Protein AF-A0A1I5IYQ0-F1 (afdb_monomer_lite)

Foldseek 3Di:
DDDDDDVVVVVVVVVVVVVVVVVVVCCVVVVDDPVNVVVVVVVVVVVVVVVVVVDDPPPDPPDPPPDDDD

Structure (mmCIF, N/CA/C/O backbone):
data_AF-A0A1I5IYQ0-F1
#
_entry.id   AF-A0A1I5IYQ0-F1
#
loop_
_atom_site.group_PDB
_atom_site.id
_atom_site.type_symbol
_atom_site.label_atom_id
_atom_site.label_alt_id
_atom_site.label_comp_id
_atom_site.label_asym_id
_atom_site.label_entity_id
_atom_site.label_seq_id
_atom_site.pdbx_PDB_ins_code
_atom_site.Cartn_x
_atom_site.Cartn_y
_atom_site.Cartn_z
_atom_site.occupancy
_atom_site.B_iso_or_equiv
_atom_site.auth_seq_id
_atom_site.auth_comp_id
_atom_site.auth_asym_id
_atom_site.auth_atom_id
_atom_site.pdbx_PDB_model_num
ATOM 1 N N . MET A 1 1 ? 6.981 -22.461 -38.607 1.00 50.16 1 MET A N 1
ATOM 2 C CA . MET A 1 1 ? 7.100 -21.065 -38.129 1.00 50.16 1 MET A CA 1
ATOM 3 C C . MET A 1 1 ? 7.203 -21.099 -36.612 1.00 50.16 1 MET A C 1
ATOM 5 O O . MET A 1 1 ? 6.253 -21.521 -35.971 1.00 50.16 1 MET A O 1
ATOM 9 N N . GLY A 1 2 ? 8.374 -20.800 -36.045 1.00 62.91 2 GLY A N 1
ATOM 10 C CA . GLY A 1 2 ? 8.604 -20.871 -34.598 1.00 62.91 2 GLY A CA 1
ATOM 11 C C . GLY A 1 2 ? 8.429 -19.502 -33.951 1.00 62.91 2 GLY A C 1
ATOM 12 O O . GLY A 1 2 ? 9.140 -18.566 -34.308 1.00 6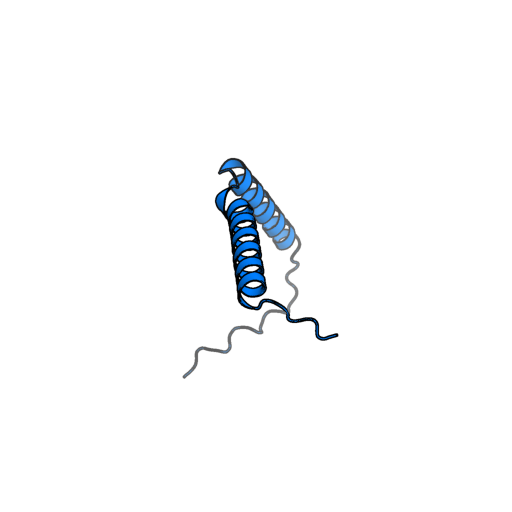2.91 2 GLY A O 1
ATOM 13 N N . ASN A 1 3 ? 7.500 -19.380 -33.004 1.00 76.25 3 ASN A N 1
ATOM 14 C CA . ASN A 1 3 ? 7.310 -18.156 -32.229 1.00 76.25 3 ASN A CA 1
ATOM 15 C C . ASN A 1 3 ? 8.440 -18.026 -31.199 1.00 76.25 3 ASN A C 1
ATOM 17 O O . ASN A 1 3 ? 8.349 -18.551 -30.090 1.00 76.25 3 ASN A O 1
ATOM 21 N N . VAL A 1 4 ? 9.528 -17.349 -31.568 1.00 80.38 4 VAL A N 1
ATOM 22 C CA . VAL A 1 4 ? 10.630 -17.057 -30.643 1.00 80.38 4 VAL A CA 1
ATOM 23 C C . VAL A 1 4 ? 10.187 -15.941 -29.698 1.00 80.38 4 VAL A C 1
ATOM 25 O O . VAL A 1 4 ? 10.137 -14.769 -30.068 1.00 80.38 4 VAL A O 1
ATOM 28 N N . ILE A 1 5 ? 9.849 -16.301 -28.461 1.00 80.69 5 ILE A N 1
ATOM 29 C CA . ILE A 1 5 ? 9.461 -15.330 -27.434 1.00 80.69 5 ILE A CA 1
ATOM 30 C C . ILE A 1 5 ? 10.717 -14.745 -26.788 1.00 80.69 5 ILE A C 1
ATOM 32 O O . ILE A 1 5 ? 11.573 -15.459 -26.263 1.00 80.69 5 ILE A O 1
ATOM 36 N N . ASN A 1 6 ? 10.807 -13.415 -26.758 1.00 88.31 6 ASN A N 1
ATOM 37 C CA . ASN A 1 6 ? 11.909 -12.727 -26.101 1.00 88.31 6 ASN A CA 1
ATOM 38 C C . ASN A 1 6 ? 11.740 -12.735 -24.569 1.00 88.31 6 ASN A C 1
ATOM 40 O O . ASN A 1 6 ? 11.052 -11.896 -23.977 1.00 88.31 6 ASN A O 1
ATOM 44 N N . LEU A 1 7 ? 12.444 -13.651 -23.902 1.00 89.75 7 LEU A N 1
ATOM 45 C CA . LEU A 1 7 ? 12.409 -13.803 -22.443 1.00 89.75 7 LEU A CA 1
ATOM 46 C C . LEU A 1 7 ? 12.924 -12.572 -21.675 1.00 89.75 7 LEU A C 1
ATOM 48 O O . LEU A 1 7 ? 12.565 -12.375 -20.511 1.0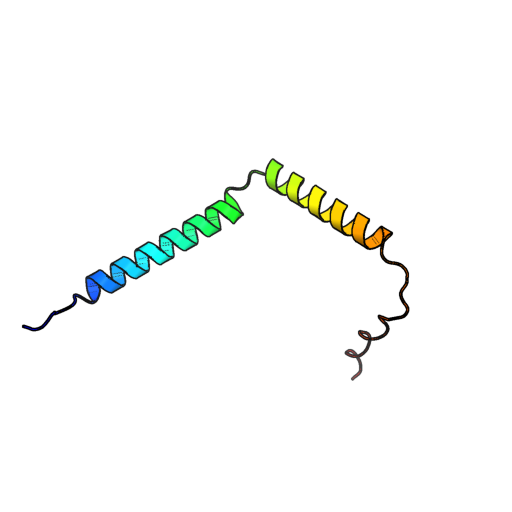0 89.75 7 LEU A O 1
ATOM 52 N N . ARG A 1 8 ? 13.761 -11.719 -22.281 1.00 92.31 8 ARG A N 1
ATOM 53 C CA . ARG A 1 8 ? 14.207 -10.460 -21.653 1.00 92.31 8 ARG A CA 1
ATOM 54 C C . ARG A 1 8 ? 13.049 -9.471 -21.554 1.00 92.31 8 ARG A C 1
ATOM 56 O O . ARG A 1 8 ? 12.865 -8.858 -20.503 1.00 92.31 8 ARG A O 1
ATOM 63 N N . GLN A 1 9 ? 12.263 -9.335 -22.621 1.00 89.81 9 GLN A N 1
ATOM 64 C CA . GLN A 1 9 ? 11.079 -8.473 -22.624 1.00 89.81 9 GLN A CA 1
ATOM 65 C C . GLN A 1 9 ? 10.019 -8.995 -21.650 1.00 89.81 9 GLN A C 1
ATOM 67 O O . GLN A 1 9 ? 9.515 -8.217 -20.840 1.00 89.81 9 GLN A O 1
ATOM 72 N N . ALA A 1 10 ? 9.772 -10.309 -21.637 1.00 90.19 10 ALA A N 1
ATOM 73 C CA . ALA A 1 10 ? 8.839 -10.934 -20.700 1.00 90.19 10 ALA A CA 1
ATOM 74 C C . ALA A 1 10 ? 9.235 -10.703 -19.229 1.00 90.19 10 ALA A C 1
ATOM 76 O O . ALA A 1 10 ? 8.404 -10.302 -18.414 1.00 90.19 10 ALA A O 1
ATOM 77 N N . ARG A 1 11 ? 10.520 -10.873 -18.881 1.00 93.56 11 ARG A N 1
ATOM 78 C CA . ARG A 1 11 ? 11.025 -10.578 -17.526 1.00 93.56 11 ARG A CA 1
ATOM 79 C C . ARG A 1 11 ? 10.872 -9.103 -17.155 1.00 93.56 11 ARG A C 1
ATOM 81 O O . ARG A 1 11 ? 10.465 -8.792 -16.039 1.00 93.56 11 ARG A O 1
ATOM 88 N N . LYS A 1 12 ? 11.147 -8.189 -18.089 1.00 93.00 12 LYS A N 1
ATOM 89 C CA . LYS A 1 12 ? 10.983 -6.744 -17.868 1.00 93.00 12 LYS A CA 1
ATOM 90 C C . LYS A 1 12 ? 9.517 -6.365 -17.645 1.00 93.00 12 LYS A C 1
ATOM 92 O O . LYS A 1 12 ? 9.244 -5.529 -16.788 1.00 93.00 12 LYS A O 1
ATOM 97 N N . ALA A 1 13 ? 8.594 -6.977 -18.385 1.00 92.00 13 ALA A N 1
ATOM 98 C CA . ALA A 1 13 ? 7.161 -6.786 -18.189 1.00 92.00 13 ALA A CA 1
ATOM 99 C C . ALA A 1 13 ? 6.730 -7.259 -16.792 1.00 92.00 13 ALA A C 1
ATOM 101 O O . ALA A 1 13 ? 6.157 -6.469 -16.047 1.00 92.00 13 ALA A O 1
ATOM 102 N N . LYS A 1 14 ? 7.119 -8.477 -16.382 1.00 91.19 14 LYS A N 1
ATOM 103 C CA . LYS A 1 14 ? 6.850 -8.988 -15.025 1.00 91.19 14 LYS A CA 1
ATOM 104 C C . LYS A 1 14 ? 7.366 -8.040 -13.938 1.00 91.19 14 LYS A C 1
ATOM 106 O O . LYS A 1 14 ? 6.591 -7.601 -13.092 1.00 91.19 14 LYS A O 1
ATOM 111 N N . ALA A 1 15 ? 8.626 -7.615 -14.030 1.00 93.81 15 ALA A N 1
ATOM 112 C CA . ALA A 1 15 ? 9.220 -6.697 -13.058 1.00 93.81 15 ALA A CA 1
ATOM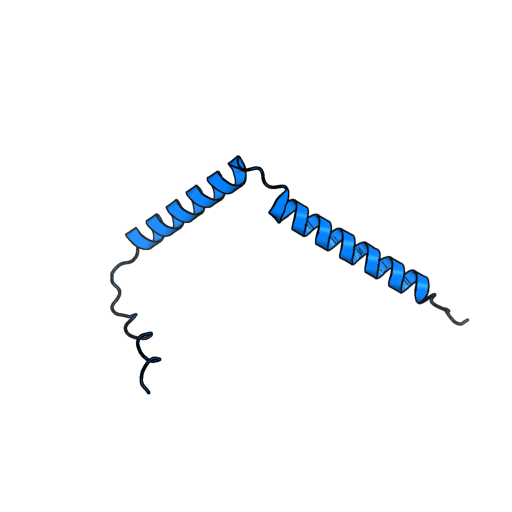 113 C C . ALA A 1 15 ? 8.497 -5.337 -12.972 1.00 93.81 15 ALA A C 1
ATOM 115 O O . ALA A 1 15 ? 8.452 -4.734 -11.902 1.00 93.81 15 ALA A O 1
ATOM 116 N N . ARG A 1 16 ? 7.934 -4.831 -14.079 1.00 92.81 16 ARG A N 1
ATOM 117 C CA . ARG A 1 16 ? 7.110 -3.608 -14.065 1.00 92.81 16 ARG A CA 1
ATOM 118 C C . ARG A 1 16 ? 5.788 -3.840 -13.340 1.00 92.81 16 ARG A C 1
ATOM 120 O O . ARG A 1 16 ? 5.485 -3.094 -12.417 1.00 92.81 16 ARG A O 1
ATOM 127 N N . THR A 1 17 ? 5.079 -4.918 -13.675 1.00 92.38 17 THR A N 1
ATOM 128 C CA . THR A 1 17 ? 3.794 -5.243 -13.033 1.00 92.38 17 THR A CA 1
ATOM 129 C C . THR A 1 17 ? 3.932 -5.468 -11.526 1.00 92.38 17 THR A C 1
ATOM 131 O O . THR A 1 17 ? 3.102 -5.015 -10.747 1.00 92.38 17 THR A O 1
ATOM 134 N N . GLU A 1 18 ? 5.011 -6.112 -11.077 1.00 91.69 18 GLU A N 1
ATOM 135 C CA . GLU A 1 18 ? 5.279 -6.297 -9.647 1.00 91.69 18 GLU A CA 1
ATOM 136 C C . GLU A 1 18 ? 5.544 -4.970 -8.931 1.00 91.69 18 GLU A C 1
ATOM 138 O O . GLU A 1 18 ? 5.081 -4.771 -7.807 1.00 91.69 18 GLU A O 1
ATOM 143 N N . LYS A 1 19 ? 6.270 -4.045 -9.571 1.00 89.75 19 LYS A N 1
ATOM 144 C CA . LYS A 1 19 ? 6.504 -2.702 -9.022 1.00 89.75 19 LYS A CA 1
ATOM 145 C C . L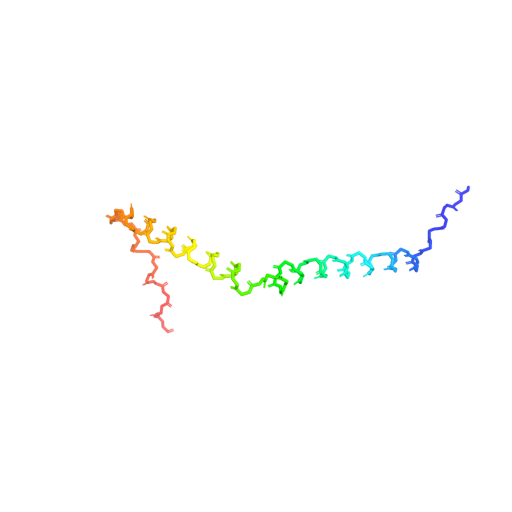YS A 1 19 ? 5.209 -1.903 -8.917 1.00 89.75 19 LYS A C 1
ATOM 147 O O . LYS A 1 19 ? 5.008 -1.239 -7.906 1.00 89.75 19 LYS A O 1
ATOM 152 N N . GLU A 1 20 ? 4.338 -1.989 -9.917 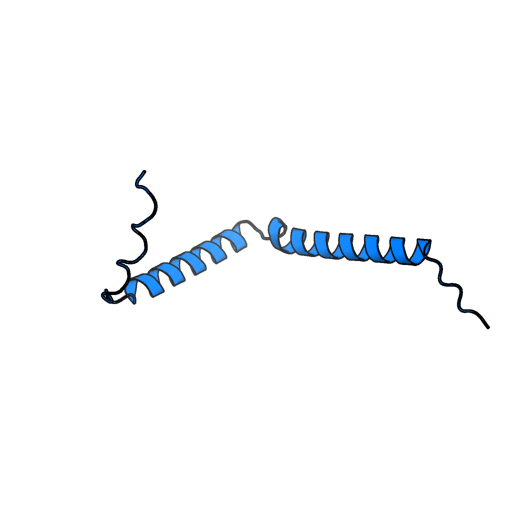1.00 88.56 20 GLU A N 1
ATOM 153 C CA . GLU A 1 20 ? 3.025 -1.335 -9.911 1.00 88.56 20 GLU A CA 1
ATOM 154 C C . GLU A 1 20 ? 2.140 -1.869 -8.781 1.00 88.56 20 GLU A C 1
ATOM 156 O O . GLU A 1 20 ? 1.653 -1.077 -7.978 1.00 88.56 20 GLU A O 1
ATOM 161 N N . LYS A 1 21 ? 2.041 -3.196 -8.626 1.00 89.75 21 LYS A N 1
ATOM 162 C CA . LYS A 1 21 ? 1.302 -3.828 -7.516 1.00 89.75 21 LYS A CA 1
ATOM 163 C C . LYS A 1 21 ? 1.824 -3.394 -6.145 1.00 89.75 21 LYS A C 1
ATOM 165 O O . LYS A 1 21 ? 1.046 -3.068 -5.253 1.00 89.75 21 LYS A O 1
ATOM 170 N N . LYS A 1 22 ? 3.150 -3.356 -5.971 1.00 86.06 22 LYS A N 1
ATOM 171 C CA . LYS A 1 22 ? 3.774 -2.871 -4.727 1.00 86.06 22 LYS A CA 1
ATOM 172 C C . LYS A 1 22 ? 3.480 -1.391 -4.487 1.00 86.06 22 LYS A C 1
ATOM 174 O O . LYS A 1 22 ? 3.214 -1.003 -3.355 1.00 86.06 22 LYS A O 1
ATOM 179 N N . ALA A 1 23 ? 3.516 -0.564 -5.530 1.00 83.31 23 ALA A N 1
ATOM 180 C CA . ALA A 1 23 ? 3.195 0.855 -5.421 1.00 83.31 23 ALA A CA 1
ATOM 181 C C . ALA A 1 23 ? 1.722 1.081 -5.057 1.00 83.31 23 ALA A C 1
ATOM 183 O O . ALA A 1 23 ? 1.432 1.948 -4.240 1.00 83.31 23 ALA A O 1
ATOM 184 N N . GLU A 1 24 ? 0.803 0.296 -5.613 1.00 83.75 24 GLU A N 1
ATOM 185 C CA . GLU A 1 24 ? -0.619 0.334 -5.268 1.00 83.75 24 GLU A CA 1
ATOM 186 C C . GLU A 1 24 ? -0.862 -0.071 -3.810 1.00 83.75 24 GLU A C 1
ATOM 188 O O . GLU A 1 24 ? -1.487 0.687 -3.068 1.00 83.75 24 GLU A O 1
ATOM 193 N N . ALA A 1 25 ? -0.267 -1.182 -3.360 1.00 82.69 25 ALA A N 1
ATOM 194 C CA . ALA A 1 25 ? -0.307 -1.586 -1.956 1.00 82.69 25 ALA A CA 1
ATOM 195 C C . ALA A 1 25 ? 0.257 -0.486 -1.040 1.00 82.69 25 ALA A C 1
ATOM 197 O O . ALA A 1 25 ? -0.360 -0.119 -0.044 1.00 82.69 25 ALA A O 1
ATOM 198 N N . ASN A 1 26 ? 1.385 0.121 -1.413 1.00 84.25 26 ASN A N 1
ATOM 199 C CA . ASN A 1 26 ? 1.973 1.215 -0.647 1.00 84.25 26 ASN A CA 1
ATOM 200 C C . ASN A 1 26 ? 1.109 2.484 -0.662 1.00 84.25 26 ASN A C 1
ATOM 202 O O . ASN A 1 26 ? 1.054 3.179 0.344 1.00 84.25 26 ASN A O 1
ATOM 206 N N . ARG A 1 27 ? 0.396 2.802 -1.746 1.00 82.38 27 ARG A N 1
ATOM 207 C CA . ARG A 1 27 ? -0.578 3.909 -1.751 1.00 82.38 27 ARG A CA 1
ATOM 208 C C . ARG A 1 27 ? -1.758 3.612 -0.831 1.00 82.38 27 ARG A C 1
ATOM 210 O O . ARG A 1 27 ? -2.193 4.506 -0.118 1.00 82.38 27 ARG A O 1
ATOM 217 N N . ALA A 1 28 ? -2.238 2.374 -0.795 1.00 79.44 28 ALA A N 1
ATOM 218 C CA . ALA A 1 28 ? -3.299 1.979 0.125 1.00 79.44 28 ALA A CA 1
ATOM 219 C C . ALA A 1 28 ? -2.839 2.006 1.594 1.00 79.44 28 ALA A C 1
ATOM 221 O O . ALA A 1 28 ? -3.614 2.385 2.465 1.00 79.44 28 ALA A O 1
ATOM 222 N N . LEU A 1 29 ? -1.586 1.637 1.877 1.00 76.50 29 LEU A N 1
ATOM 223 C CA . LEU A 1 29 ? -1.037 1.584 3.238 1.00 76.50 29 LEU A CA 1
ATOM 224 C C . LEU A 1 29 ? -0.536 2.945 3.745 1.00 76.50 29 LEU A C 1
ATOM 226 O O . LEU A 1 29 ? -0.770 3.307 4.896 1.00 76.50 29 LEU A O 1
ATOM 230 N N . PHE A 1 30 ? 0.156 3.698 2.890 1.00 74.81 30 PHE A N 1
ATOM 231 C CA . PHE A 1 30 ? 0.864 4.935 3.241 1.00 74.81 30 PHE A CA 1
ATOM 232 C C . PHE A 1 30 ? 0.241 6.197 2.633 1.00 74.81 30 PHE A C 1
ATOM 234 O O . PHE A 1 30 ? 0.584 7.299 3.050 1.00 74.81 30 PHE A O 1
ATOM 241 N N . GLY A 1 31 ? -0.668 6.063 1.665 1.00 70.62 31 GLY A N 1
ATOM 242 C CA . GLY A 1 31 ? -1.433 7.180 1.099 1.00 70.62 31 GLY A CA 1
ATOM 243 C C . GLY A 1 31 ? -2.704 7.513 1.881 1.00 70.62 31 GLY A C 1
ATOM 244 O O . GLY A 1 31 ? -3.359 8.509 1.579 1.00 70.62 31 GLY A O 1
ATOM 245 N N . GLN A 1 32 ? -3.048 6.723 2.903 1.00 75.31 32 GLN A N 1
ATOM 246 C CA . GLN A 1 32 ? -4.120 7.089 3.821 1.00 75.31 32 GLN A CA 1
ATOM 247 C C . GLN A 1 32 ? -3.716 8.314 4.635 1.00 75.31 32 GLN A C 1
ATOM 249 O O . GLN A 1 32 ? -2.651 8.368 5.255 1.00 75.31 32 GLN A O 1
ATOM 254 N N . THR A 1 33 ? -4.598 9.305 4.670 1.00 72.25 33 THR A N 1
ATOM 255 C CA . THR A 1 33 ? -4.387 10.478 5.518 1.00 72.25 33 THR A CA 1
ATOM 256 C C . THR A 1 33 ? -4.540 10.092 6.991 1.00 72.25 33 THR A C 1
ATOM 258 O O . THR A 1 33 ? -5.274 9.161 7.334 1.00 72.25 33 THR A O 1
ATOM 261 N N . LYS A 1 34 ? -3.890 10.832 7.902 1.00 70.25 34 LYS A N 1
ATOM 262 C CA . LYS A 1 34 ? -4.039 10.608 9.356 1.00 70.25 34 LYS A CA 1
ATOM 263 C C . LYS A 1 34 ? -5.515 10.571 9.780 1.00 70.25 34 LYS A C 1
ATOM 265 O O . LYS A 1 34 ? -5.875 9.746 10.608 1.00 70.25 34 LYS A O 1
ATOM 270 N N . ALA A 1 35 ? -6.355 11.406 9.163 1.00 73.56 35 ALA A N 1
ATOM 271 C CA . ALA A 1 35 ? -7.793 11.469 9.412 1.00 73.56 35 ALA A CA 1
ATOM 272 C C . ALA A 1 35 ? -8.557 10.206 8.970 1.00 73.56 35 ALA A C 1
ATOM 274 O O . ALA A 1 35 ? -9.525 9.819 9.615 1.00 73.56 35 ALA A O 1
ATOM 275 N N . GLN A 1 36 ? -8.145 9.549 7.883 1.00 75.69 36 GLN A N 1
ATOM 276 C CA . GLN A 1 36 ? -8.747 8.278 7.458 1.00 75.69 36 GLN A CA 1
ATOM 277 C C . GLN A 1 36 ? -8.347 7.142 8.399 1.00 75.69 36 GLN A C 1
ATOM 279 O O . GLN A 1 36 ? -9.202 6.379 8.840 1.00 75.69 36 GLN A O 1
ATOM 284 N N . LYS A 1 37 ? -7.069 7.094 8.788 1.00 78.81 37 LYS A N 1
ATOM 285 C CA . LYS A 1 37 ? -6.563 6.097 9.735 1.00 78.81 37 LYS A CA 1
ATOM 286 C C . LYS A 1 37 ? -7.223 6.214 11.111 1.00 78.81 37 LYS A C 1
ATOM 288 O O . LYS A 1 37 ? -7.513 5.198 11.734 1.00 78.81 37 LYS A O 1
ATOM 293 N N . THR A 1 38 ? -7.460 7.432 11.604 1.00 80.19 38 THR A N 1
ATOM 294 C CA . THR A 1 38 ? -8.176 7.629 12.874 1.00 80.19 38 THR A CA 1
ATOM 295 C C . THR A 1 38 ? -9.635 7.219 12.761 1.00 80.19 38 THR A C 1
ATOM 297 O O . THR A 1 38 ? -10.105 6.513 13.643 1.00 80.19 38 THR A O 1
ATOM 300 N N . LYS A 1 39 ? -10.336 7.587 11.680 1.00 82.88 39 LYS A N 1
ATOM 301 C CA . LYS A 1 39 ? -11.721 7.145 11.443 1.00 82.88 39 LYS A CA 1
ATOM 302 C C . LYS A 1 39 ? -11.841 5.623 11.428 1.00 82.88 39 LYS A C 1
ATOM 304 O O . LYS A 1 39 ? -12.653 5.100 12.177 1.00 82.88 39 LYS A O 1
ATOM 309 N N . GLN A 1 40 ? -10.980 4.931 10.678 1.00 84.19 40 GLN A N 1
ATOM 310 C CA . GLN A 1 40 ? -10.955 3.465 10.673 1.00 84.19 40 GLN A CA 1
ATOM 311 C C . GLN A 1 40 ? -10.727 2.888 12.069 1.00 84.19 40 GLN A C 1
ATOM 313 O O . GLN A 1 40 ? -11.448 1.984 12.459 1.00 84.19 40 GLN A O 1
ATOM 318 N N . ARG A 1 41 ? -9.778 3.432 12.843 1.00 83.00 41 ARG A N 1
ATOM 319 C CA . ARG A 1 41 ? -9.554 2.994 14.232 1.00 83.00 41 ARG A CA 1
ATOM 320 C C . ARG A 1 41 ? -10.785 3.196 15.112 1.00 83.00 41 ARG A C 1
ATOM 322 O O . ARG A 1 41 ? -11.174 2.301 15.841 1.00 83.00 41 ARG A O 1
ATOM 329 N N . PHE A 1 42 ? -11.434 4.353 15.025 1.00 87.12 42 PHE A N 1
ATOM 330 C CA . PHE A 1 42 ? -12.659 4.595 15.786 1.00 87.12 42 PHE A CA 1
ATOM 331 C C . PHE A 1 42 ? -13.792 3.648 15.378 1.00 87.12 42 PHE A C 1
ATOM 333 O O . PHE A 1 42 ? -14.558 3.211 16.234 1.00 87.12 42 PHE A O 1
ATOM 340 N N . GLU A 1 43 ? -13.905 3.329 14.090 1.00 87.38 43 GLU A N 1
ATOM 341 C CA . GLU A 1 43 ? -14.875 2.361 13.581 1.00 87.38 43 GLU A CA 1
ATOM 342 C C . GLU A 1 43 ? -14.572 0.945 14.081 1.00 87.38 43 GLU A C 1
ATOM 344 O O . GLU A 1 43 ? -15.488 0.286 14.572 1.00 87.38 43 GLU A O 1
ATOM 349 N N . THR A 1 44 ? -13.310 0.500 14.036 1.00 86.56 44 THR A N 1
ATOM 350 C CA . THR A 1 44 ? -12.904 -0.810 14.570 1.00 86.56 44 THR A CA 1
ATOM 351 C C . THR A 1 44 ? -13.137 -0.892 16.071 1.00 86.56 44 THR A C 1
ATOM 353 O O . THR A 1 44 ? -13.787 -1.829 16.516 1.00 86.56 44 THR A O 1
ATOM 356 N N . ASP A 1 45 ? -12.734 0.120 16.839 1.00 85.94 45 ASP A N 1
ATOM 357 C CA . ASP A 1 45 ? -12.919 0.144 18.294 1.00 85.94 45 ASP A CA 1
ATOM 358 C C . ASP A 1 45 ? -14.410 0.135 18.667 1.00 85.94 45 ASP A C 1
ATOM 360 O O . ASP A 1 45 ? -14.826 -0.490 19.643 1.00 85.94 45 ASP A O 1
ATOM 364 N N . LYS A 1 46 ? -15.250 0.838 17.895 1.00 88.00 46 LYS A N 1
ATOM 365 C CA . LYS A 1 46 ? -16.704 0.836 18.096 1.00 88.00 46 LYS A CA 1
ATOM 366 C C . LYS A 1 46 ? -17.299 -0.537 17.795 1.00 88.00 46 LYS A C 1
ATOM 368 O O . LYS A 1 46 ? -18.166 -0.982 18.543 1.00 88.00 46 LYS A O 1
ATOM 373 N N . LEU A 1 47 ? -16.858 -1.185 16.719 1.00 86.12 47 LEU A N 1
ATOM 374 C CA . LEU A 1 47 ? -17.289 -2.536 16.362 1.00 86.12 47 LEU A CA 1
ATOM 375 C C . LEU A 1 47 ? -16.845 -3.553 17.414 1.00 86.12 47 LEU A C 1
ATOM 377 O O . LEU A 1 47 ? -17.662 -4.362 17.837 1.00 86.12 47 LEU A O 1
ATOM 381 N N . GLU A 1 48 ? -15.603 -3.477 17.885 1.00 84.06 48 GLU A N 1
ATOM 382 C CA . GLU A 1 48 ? -15.084 -4.336 18.950 1.00 84.06 48 GLU A CA 1
ATOM 383 C C . GLU A 1 48 ? -15.885 -4.170 20.236 1.00 84.06 48 GLU A C 1
ATOM 385 O O . GLU A 1 48 ? -16.374 -5.160 20.767 1.00 84.06 48 GLU A O 1
ATOM 390 N N . ARG A 1 49 ? -16.119 -2.933 20.692 1.00 83.62 49 ARG A N 1
ATOM 391 C CA . ARG A 1 49 ? -16.955 -2.669 21.877 1.00 83.62 49 ARG A CA 1
ATOM 392 C C . ARG A 1 49 ? -18.397 -3.125 21.696 1.00 83.62 49 ARG A C 1
ATOM 394 O O . ARG A 1 49 ? -19.015 -3.577 22.651 1.00 83.62 49 ARG A O 1
ATOM 401 N N . HIS A 1 50 ? -18.945 -2.985 20.492 1.00 83.69 50 HIS A N 1
ATOM 402 C CA . HIS A 1 50 ? -20.284 -3.473 20.184 1.00 83.69 50 HIS A CA 1
ATOM 403 C C . HIS A 1 50 ? -20.333 -5.001 20.276 1.00 83.69 50 HIS A C 1
ATOM 405 O O . HIS A 1 50 ? -21.210 -5.546 20.935 1.00 83.69 50 HIS A O 1
ATOM 411 N N . LEU A 1 51 ? -19.370 -5.697 19.669 1.00 84.44 51 LEU A N 1
ATOM 412 C CA . LEU A 1 51 ? -19.256 -7.150 19.769 1.00 84.44 51 LEU A CA 1
ATOM 413 C C . LEU A 1 51 ? -19.040 -7.599 21.215 1.00 84.44 51 LEU A C 1
ATOM 415 O O . LEU A 1 51 ? -19.694 -8.541 21.641 1.00 84.44 51 LEU A O 1
ATOM 419 N N . ASP A 1 52 ? -18.184 -6.912 21.968 1.00 78.19 52 ASP A N 1
ATOM 420 C CA . ASP A 1 52 ? -17.885 -7.208 23.369 1.00 78.19 52 ASP A CA 1
ATOM 421 C C . ASP A 1 52 ? -19.108 -7.007 24.274 1.00 78.19 52 ASP A C 1
ATOM 423 O O . ASP A 1 52 ? -19.468 -7.898 25.032 1.00 78.19 52 ASP A O 1
ATOM 427 N N . GLY A 1 53 ? -19.856 -5.913 24.101 1.00 78.25 53 GLY A N 1
ATOM 428 C CA . GLY A 1 53 ? -21.126 -5.694 24.805 1.00 78.25 53 GLY A CA 1
ATOM 429 C C . GLY A 1 53 ? -22.224 -6.705 24.445 1.00 78.25 53 GLY A C 1
ATOM 430 O O . GLY A 1 53 ? -23.184 -6.874 25.197 1.00 78.25 53 GLY A O 1
ATOM 431 N N . HIS A 1 54 ? -22.088 -7.396 23.310 1.00 76.69 54 HIS A N 1
ATOM 432 C CA . HIS A 1 54 ? -22.971 -8.484 22.891 1.00 76.69 54 HIS A CA 1
ATOM 433 C C . HIS A 1 54 ? -22.397 -9.881 23.155 1.00 76.69 54 HIS A C 1
ATOM 435 O O . HIS A 1 54 ? -23.113 -10.869 22.951 1.00 76.69 54 HIS A O 1
ATOM 441 N N . LYS A 1 55 ? -21.159 -9.992 23.656 1.00 71.81 55 LYS A N 1
ATOM 442 C CA . LYS A 1 55 ? -20.645 -11.248 24.195 1.00 71.81 55 LYS A CA 1
ATOM 443 C C . LYS A 1 55 ? -21.392 -11.525 25.491 1.00 71.81 55 LYS A C 1
ATOM 445 O O . LYS A 1 55 ? -21.102 -10.985 26.550 1.00 71.81 55 LYS A O 1
ATOM 450 N N . ARG A 1 56 ? -22.392 -12.395 25.399 1.00 69.31 56 ARG A N 1
ATOM 451 C CA . ARG A 1 56 ? -22.883 -13.120 26.571 1.00 69.31 56 ARG A CA 1
ATOM 452 C C . ARG A 1 56 ? -21.725 -14.006 27.010 1.00 69.31 56 ARG A C 1
ATOM 454 O O . ARG A 1 56 ? -21.110 -14.616 26.137 1.00 69.31 56 ARG A O 1
ATOM 461 N N . GLU A 1 57 ? -21.426 -14.062 28.304 1.00 65.81 57 GLU A N 1
ATOM 462 C CA . GLU A 1 57 ? -20.498 -15.038 28.883 1.00 65.81 57 GLU A CA 1
ATOM 463 C C . GLU A 1 57 ? -20.996 -16.452 28.550 1.00 65.81 57 GLU A C 1
ATOM 465 O O . GLU A 1 57 ? -21.714 -17.099 29.309 1.00 65.81 57 GLU A O 1
ATOM 470 N N . ALA A 1 58 ? -20.703 -16.917 27.342 1.00 54.78 58 ALA A N 1
ATOM 471 C CA . ALA A 1 58 ? -20.869 -18.295 26.976 1.00 54.78 58 ALA A CA 1
ATOM 472 C C . ALA A 1 58 ? -19.670 -18.992 27.603 1.00 54.78 58 ALA A C 1
ATOM 474 O O . ALA A 1 58 ? -18.550 -18.869 27.108 1.00 54.78 58 ALA A O 1
ATOM 475 N N . LEU A 1 59 ? -19.925 -19.674 28.724 1.00 52.94 59 LEU A N 1
ATOM 476 C CA . LEU A 1 59 ? -19.219 -20.894 29.107 1.00 52.94 59 LEU A CA 1
ATOM 477 C C . LEU A 1 59 ? -18.627 -21.550 27.845 1.00 52.94 59 LEU A C 1
ATOM 479 O O . LEU A 1 59 ? -19.381 -22.095 27.038 1.00 52.94 59 LEU A O 1
ATOM 483 N N . GLY A 1 60 ? -17.316 -21.445 27.631 1.00 50.03 60 GLY A N 1
ATOM 484 C CA . GLY A 1 60 ? -16.732 -21.947 26.389 1.00 50.03 60 GLY A CA 1
ATOM 485 C C . GLY A 1 60 ? -15.261 -21.648 26.133 1.00 50.03 60 GLY A C 1
ATOM 486 O O . GLY A 1 60 ? -14.645 -22.431 25.424 1.00 50.03 60 GLY A O 1
ATOM 487 N N . ASP A 1 61 ? -14.666 -20.605 26.720 1.00 49.31 61 ASP A N 1
ATOM 488 C CA . ASP A 1 61 ? -13.228 -20.342 26.542 1.00 49.31 61 ASP A CA 1
ATOM 489 C C . ASP A 1 61 ? -12.414 -20.685 27.796 1.00 49.31 61 ASP A C 1
ATOM 491 O O . ASP A 1 61 ? -11.771 -19.853 28.426 1.00 49.31 61 ASP A O 1
ATOM 495 N N . ALA A 1 62 ? -12.495 -21.955 28.185 1.00 48.12 62 ALA A N 1
ATOM 496 C CA . ALA A 1 62 ? -11.538 -22.598 29.081 1.00 48.12 62 ALA A CA 1
ATOM 497 C C . ALA A 1 62 ? -10.554 -23.461 28.267 1.00 48.12 62 ALA A C 1
ATOM 499 O O . ALA A 1 62 ? -10.228 -24.569 28.679 1.00 48.12 62 ALA A O 1
ATOM 500 N N . SER A 1 63 ? -10.135 -23.006 27.075 1.00 48.84 63 SER A N 1
ATOM 501 C CA . SER A 1 63 ? -9.345 -23.841 26.149 1.00 48.84 63 SER A CA 1
ATOM 502 C C . SER A 1 63 ? -8.006 -23.260 25.690 1.00 48.84 63 SER A C 1
ATOM 504 O O . SER A 1 63 ? -7.356 -23.856 24.839 1.00 48.84 63 SER A O 1
ATOM 506 N N . GLN A 1 64 ? -7.540 -22.153 26.275 1.00 51.41 64 GLN A N 1
ATOM 507 C CA . GLN A 1 64 ? -6.213 -21.587 25.992 1.00 51.41 64 GLN A CA 1
ATOM 508 C C . GLN A 1 64 ? -5.482 -21.171 27.281 1.00 51.41 64 GLN A C 1
ATOM 510 O O . GLN A 1 64 ? -5.031 -20.041 27.438 1.00 51.41 64 GLN A O 1
ATOM 515 N N . MET A 1 65 ? -5.347 -22.111 28.220 1.00 45.47 65 MET A N 1
ATOM 516 C CA . MET A 1 65 ? -4.359 -22.045 29.307 1.00 45.47 65 MET A CA 1
ATOM 517 C C . MET A 1 65 ? -3.592 -23.370 29.423 1.00 45.47 65 MET A C 1
ATOM 519 O O . MET A 1 65 ? -3.407 -23.868 30.518 1.00 45.47 65 MET A O 1
ATOM 523 N N . ASP A 1 66 ? -3.122 -23.925 28.306 1.00 51.28 66 ASP A N 1
ATOM 524 C CA . ASP A 1 66 ? -2.188 -25.059 28.301 1.00 51.28 66 ASP A CA 1
ATOM 525 C C . ASP A 1 66 ? -1.093 -24.811 27.254 1.00 51.28 66 ASP A C 1
ATOM 527 O O . ASP A 1 66 ? -1.144 -25.364 26.163 1.00 51.28 66 ASP A O 1
ATOM 531 N N . ASP A 1 67 ? -0.140 -23.917 27.551 1.00 46.59 67 ASP A N 1
ATOM 532 C CA . ASP A 1 67 ? 1.238 -24.024 27.024 1.00 46.59 67 ASP A CA 1
ATOM 533 C C . ASP A 1 67 ? 2.229 -23.131 27.801 1.00 46.59 67 ASP A C 1
ATOM 535 O O . ASP A 1 67 ? 2.866 -22.235 27.251 1.00 46.59 67 ASP A O 1
ATOM 539 N N . LYS A 1 68 ? 2.333 -23.325 29.122 1.00 48.28 68 LYS A N 1
ATOM 540 C CA . LYS A 1 68 ? 3.540 -22.974 29.896 1.00 48.28 68 LYS A CA 1
ATOM 541 C C . LYS A 1 68 ? 3.661 -23.913 31.089 1.00 48.28 68 LYS A C 1
ATOM 543 O O . LYS A 1 68 ? 3.194 -23.596 32.181 1.00 48.28 68 LYS A O 1
ATOM 548 N N . GLY A 1 69 ? 4.293 -25.057 30.868 1.00 43.75 69 GLY A N 1
ATOM 549 C CA . GLY A 1 69 ? 4.577 -26.014 31.928 1.00 43.75 69 GLY A CA 1
ATOM 550 C C . GLY A 1 69 ? 5.444 -27.175 31.464 1.00 43.75 69 GLY A C 1
ATOM 551 O O . GLY A 1 69 ? 4.942 -28.285 31.385 1.00 43.75 69 GLY A O 1
ATOM 552 N N . GLU A 1 70 ? 6.702 -26.893 31.116 1.00 43.72 70 GLU A N 1
ATOM 553 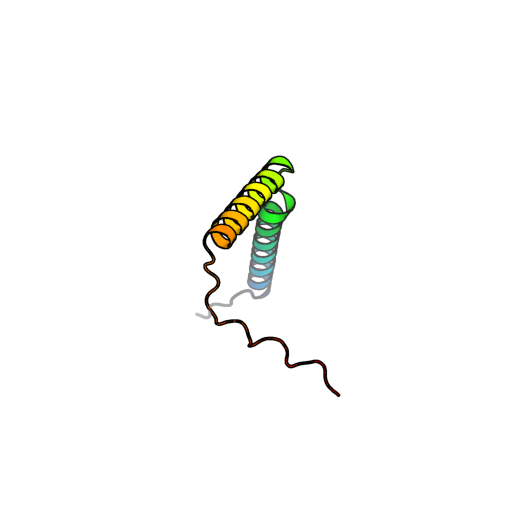C CA . GLU A 1 70 ? 7.924 -27.495 31.692 1.00 43.72 70 GLU A CA 1
ATOM 554 C C . GLU A 1 70 ? 9.173 -26.789 31.141 1.00 43.72 70 GLU A C 1
ATOM 556 O O . GLU A 1 70 ? 9.229 -26.518 29.919 1.00 43.72 70 GLU A O 1
#

InterPro domains:
  IPR025227 Protein of unknown function DUF4169 [PF13770] (2-56)

Secondary structure (DSSP, 8-state):
------HHHHHHHHHHHHHHHHHHHHHHHHSS-HHHHHHHHHHHHHHHHHHHHH----S----S--S---

Radius of gyration: 24.73 Å; chains: 1; bounding box: 37×39×70 Å

Sequence (70 aa):
MGNVINLRQARKAKARTEKEKKAEANRALFGQTKAQKTKQRFETDKLERHLDGHKREALGDASQMDDKGE

Organism: NCBI:txid655353

pLDDT: mean 76.01, std 15.19, range [43.72, 93.81]